Protein AF-A0A9D6DYU1-F1 (afdb_monomer_lite)

Foldseek 3Di:
DAWAFQPVQDPLPCLLCVPQPQRQWDADPSHIDRNNRVSDPLLCPCQDCSNDVSSGTADAQPVCPVVCVVVVDPPVVVRPPVPPRQQDDQQAESPRDRHDDRDNVSDPPPPPPD

pLDDT: mean 74.11, std 19.35, range [32.81, 97.19]

Structure (mmCIF, N/CA/C/O backbone):
data_AF-A0A9D6DYU1-F1
#
_entry.id   AF-A0A9D6DYU1-F1
#
loop_
_atom_site.group_PDB
_atom_site.id
_atom_site.type_symbol
_atom_site.label_atom_id
_atom_site.label_alt_id
_atom_site.label_comp_id
_atom_site.label_asym_id
_atom_site.label_entity_id
_atom_site.label_seq_id
_atom_site.pdbx_PDB_ins_code
_atom_site.Cartn_x
_atom_site.Cartn_y
_atom_site.Cartn_z
_atom_site.occupancy
_atom_site.B_iso_or_equiv
_atom_site.auth_seq_id
_atom_site.auth_comp_id
_atom_site.auth_asym_id
_atom_site.auth_atom_id
_atom_site.pdbx_PDB_model_num
ATOM 1 N N . MET A 1 1 ? -2.858 2.272 -9.604 1.00 66.44 1 MET A N 1
ATOM 2 C CA . MET A 1 1 ? -3.586 1.046 -9.207 1.00 66.44 1 MET A CA 1
ATOM 3 C C . MET A 1 1 ? -3.213 0.775 -7.761 1.00 66.44 1 MET A C 1
ATOM 5 O O . MET A 1 1 ? -2.050 0.990 -7.434 1.00 66.44 1 MET A O 1
ATOM 9 N N . PRO A 1 2 ? -4.159 0.389 -6.891 1.00 75.25 2 PRO A N 1
ATOM 10 C CA . PRO A 1 2 ? -3.930 0.438 -5.455 1.00 75.25 2 PRO A CA 1
ATOM 11 C C . PRO A 1 2 ? -2.872 -0.559 -4.969 1.00 75.25 2 PRO A C 1
ATOM 13 O O . PRO A 1 2 ? -2.888 -1.707 -5.423 1.00 75.25 2 PRO A O 1
ATOM 16 N N . PRO A 1 3 ? -2.063 -0.200 -3.960 1.00 86.00 3 PRO A N 1
ATOM 17 C CA . PRO A 1 3 ? -1.531 -1.195 -3.033 1.00 86.00 3 PRO A CA 1
ATOM 18 C C . PRO A 1 3 ? -2.683 -1.981 -2.383 1.00 86.00 3 PRO A C 1
ATOM 20 O O . PRO A 1 3 ? -3.736 -1.415 -2.079 1.00 86.00 3 PRO A O 1
ATOM 23 N N . LEU A 1 4 ? -2.492 -3.282 -2.160 1.00 86.75 4 LEU A N 1
ATOM 24 C CA . LEU A 1 4 ? -3.457 -4.117 -1.441 1.00 86.75 4 LEU A CA 1
ATOM 25 C C . LEU A 1 4 ? -3.111 -4.130 0.051 1.00 86.75 4 LEU A C 1
ATOM 27 O O . LEU A 1 4 ? -1.950 -4.327 0.409 1.00 86.75 4 LEU A O 1
ATOM 31 N N . VAL A 1 5 ? -4.118 -3.946 0.911 1.00 90.38 5 VAL A N 1
ATOM 32 C CA . VAL A 1 5 ? -3.954 -3.921 2.373 1.00 90.38 5 VAL A CA 1
ATOM 33 C C . VAL A 1 5 ? -4.788 -5.018 3.032 1.00 90.38 5 VAL A C 1
ATOM 35 O O . VAL A 1 5 ? -6.007 -5.072 2.870 1.00 90.38 5 VAL A O 1
ATOM 38 N N . ASP A 1 6 ? -4.125 -5.884 3.795 1.00 90.62 6 ASP A N 1
ATOM 39 C CA . ASP A 1 6 ? -4.739 -6.898 4.646 1.00 90.62 6 ASP A CA 1
ATOM 40 C C . ASP A 1 6 ? -5.176 -6.260 5.969 1.00 90.62 6 ASP A C 1
ATOM 42 O O . ASP A 1 6 ? -4.414 -6.166 6.936 1.00 90.62 6 ASP A O 1
ATOM 46 N N . MET A 1 7 ? -6.429 -5.812 6.012 1.00 91.12 7 MET A N 1
ATOM 47 C CA . MET A 1 7 ? -6.999 -5.148 7.188 1.00 91.12 7 MET A CA 1
ATOM 48 C C . MET A 1 7 ? -7.119 -6.070 8.409 1.00 91.12 7 MET A C 1
ATOM 50 O O . MET A 1 7 ? -7.307 -5.573 9.511 1.00 91.12 7 MET A O 1
ATOM 54 N N . SER A 1 8 ? -6.974 -7.394 8.251 1.00 91.94 8 SER A N 1
ATOM 55 C CA . SER A 1 8 ? -6.938 -8.320 9.394 1.00 91.94 8 SER A CA 1
ATOM 56 C C . SER A 1 8 ? -5.606 -8.286 10.153 1.00 91.94 8 SER A C 1
ATOM 58 O O . SER A 1 8 ? -5.539 -8.714 11.304 1.00 91.94 8 SER A O 1
ATOM 60 N N . ARG A 1 9 ? -4.545 -7.775 9.514 1.00 91.00 9 ARG A N 1
ATOM 61 C CA . ARG A 1 9 ? -3.195 -7.654 10.086 1.00 91.00 9 ARG A CA 1
ATOM 62 C C . ARG A 1 9 ? -2.768 -6.210 10.292 1.00 91.00 9 ARG A C 1
ATOM 64 O O . ARG A 1 9 ? -1.871 -5.961 11.088 1.00 91.00 9 ARG A O 1
ATOM 71 N N . CYS A 1 10 ? -3.356 -5.278 9.547 1.00 95.06 10 CYS A N 1
ATOM 72 C CA . CYS A 1 10 ? -3.099 -3.859 9.721 1.00 95.06 10 CYS A CA 1
ATOM 73 C C . CYS A 1 10 ? -3.488 -3.435 11.140 1.00 95.06 10 CYS A C 1
ATOM 75 O O . CYS A 1 10 ? -4.632 -3.583 11.552 1.00 95.06 10 CYS A O 1
ATOM 77 N N . ASP A 1 11 ? -2.530 -2.874 11.863 1.00 96.31 11 ASP A N 1
ATOM 78 C CA . ASP A 1 11 ? -2.708 -2.340 13.211 1.00 96.31 11 ASP A CA 1
ATOM 79 C C . ASP A 1 11 ? -2.966 -0.823 13.210 1.00 96.31 11 ASP A C 1
ATOM 81 O O . ASP A 1 11 ? -2.973 -0.186 14.258 1.00 96.31 11 ASP A O 1
ATOM 85 N N . HIS A 1 12 ? -3.155 -0.235 12.025 1.00 96.44 12 HIS A N 1
ATOM 86 C CA . HIS A 1 12 ? -3.378 1.196 11.820 1.00 96.44 12 HIS A CA 1
ATOM 87 C C . HIS A 1 12 ? -2.260 2.111 12.359 1.00 96.44 12 HIS A C 1
ATOM 89 O O . HIS A 1 12 ? -2.504 3.282 12.639 1.00 96.44 12 HIS A O 1
ATOM 95 N N . CYS A 1 13 ? -1.012 1.626 12.426 1.00 96.44 13 CYS A N 1
ATOM 96 C CA . CYS A 1 13 ? 0.126 2.418 12.919 1.00 96.44 13 CYS A CA 1
ATOM 97 C C . CYS A 1 13 ? 0.461 3.672 12.087 1.00 96.44 13 CYS A C 1
ATOM 99 O O . CYS A 1 13 ? 1.119 4.581 12.583 1.00 96.44 13 CYS A O 1
ATOM 101 N N . GLY A 1 14 ? 0.048 3.728 10.817 1.00 95.62 14 GLY A N 1
ATOM 102 C CA . GLY A 1 14 ? 0.237 4.899 9.955 1.00 95.62 14 GLY A CA 1
ATOM 103 C C . GLY A 1 14 ? 1.631 5.059 9.331 1.00 95.62 14 GLY A C 1
ATOM 104 O O . GLY A 1 14 ? 1.824 5.990 8.556 1.00 95.62 14 GLY A O 1
ATOM 105 N N . ASN A 1 15 ? 2.588 4.150 9.559 1.00 96.38 15 ASN A N 1
ATOM 106 C CA . ASN A 1 15 ? 3.936 4.244 8.961 1.00 96.38 15 ASN A CA 1
ATOM 107 C C . ASN A 1 15 ? 3.919 4.372 7.429 1.00 96.38 15 ASN A C 1
ATOM 109 O O . ASN A 1 15 ? 4.715 5.110 6.849 1.00 96.38 15 ASN A O 1
ATOM 113 N N . CYS A 1 16 ? 2.984 3.682 6.774 1.00 96.06 16 CYS A N 1
ATOM 114 C CA . CYS A 1 16 ? 2.792 3.761 5.330 1.00 96.06 16 CYS A CA 1
ATOM 115 C C . CYS A 1 16 ? 2.369 5.159 4.845 1.00 96.06 16 CYS A C 1
ATOM 117 O O . CYS A 1 16 ? 2.706 5.520 3.723 1.00 96.06 16 CYS A O 1
ATOM 119 N N . VAL A 1 17 ? 1.692 5.956 5.678 1.00 96.62 17 VAL A N 1
ATOM 120 C CA . VAL A 1 17 ? 1.357 7.359 5.379 1.00 96.62 17 VAL A CA 1
ATOM 121 C C . VAL A 1 17 ? 2.621 8.212 5.392 1.00 96.62 17 VAL A C 1
ATOM 123 O O . VAL A 1 17 ? 2.831 9.004 4.481 1.00 96.62 17 VAL A O 1
ATOM 126 N N . THR A 1 18 ? 3.492 8.005 6.382 1.00 95.62 18 THR A N 1
ATOM 127 C CA . THR A 1 18 ? 4.742 8.762 6.537 1.00 95.62 18 THR A CA 1
ATOM 128 C C . THR A 1 18 ? 5.757 8.459 5.438 1.00 95.62 18 THR A C 1
ATOM 130 O O . THR A 1 18 ? 6.417 9.369 4.949 1.00 95.62 18 THR A O 1
ATOM 133 N N . ILE A 1 19 ? 5.909 7.185 5.062 1.00 95.12 19 ILE A N 1
ATOM 134 C CA . ILE A 1 19 ? 6.940 6.769 4.101 1.00 95.12 19 ILE A CA 1
ATOM 135 C C . ILE A 1 19 ? 6.512 6.958 2.643 1.00 95.12 19 ILE A C 1
ATOM 137 O O . ILE A 1 19 ? 7.355 6.953 1.758 1.00 95.12 19 ILE A O 1
ATOM 141 N N . CYS A 1 20 ? 5.211 7.081 2.359 1.00 94.81 20 CYS A N 1
ATOM 142 C CA . CYS A 1 20 ? 4.733 7.134 0.983 1.00 94.81 20 CYS A CA 1
ATOM 143 C C . CYS A 1 20 ? 5.006 8.513 0.356 1.00 94.81 20 CYS A C 1
ATOM 145 O O . CYS A 1 20 ? 4.353 9.488 0.738 1.00 94.81 20 CYS A O 1
ATOM 147 N N . PRO A 1 21 ? 5.878 8.609 -0.667 1.00 94.00 21 PRO A N 1
ATOM 148 C C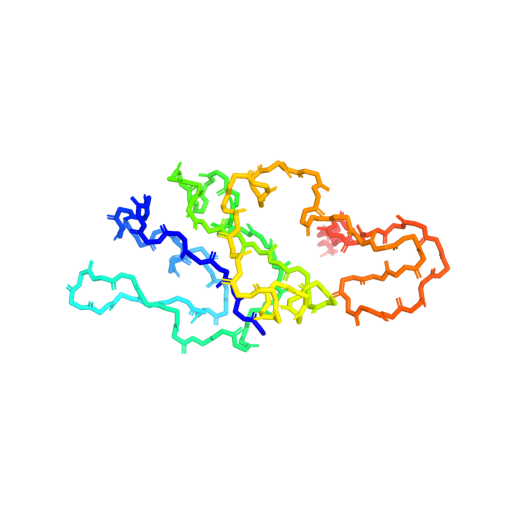A . PRO A 1 21 ? 6.247 9.895 -1.261 1.00 94.00 21 PRO A CA 1
ATOM 149 C C . PRO A 1 21 ? 5.110 10.544 -2.061 1.00 94.00 21 PRO A C 1
ATOM 151 O O . PRO A 1 21 ? 5.160 11.735 -2.351 1.00 94.00 21 PRO A O 1
ATOM 154 N N . THR A 1 22 ? 4.087 9.771 -2.434 1.00 94.50 22 THR A N 1
ATOM 155 C CA . THR A 1 22 ? 2.956 10.223 -3.256 1.00 94.50 22 THR A CA 1
ATOM 156 C C . THR A 1 22 ? 1.625 10.237 -2.507 1.00 94.50 22 THR A C 1
ATOM 158 O O . THR A 1 22 ? 0.574 10.361 -3.129 1.00 94.50 22 THR A O 1
ATOM 161 N N . SER A 1 23 ? 1.657 10.109 -1.174 1.00 95.00 23 SER A N 1
ATOM 162 C CA . SER A 1 23 ? 0.475 10.231 -0.306 1.00 95.00 23 SER A CA 1
ATOM 163 C C . SER A 1 23 ? -0.696 9.315 -0.698 1.00 95.00 23 SER A C 1
ATOM 165 O O . SER A 1 23 ? -1.862 9.695 -0.628 1.00 95.00 23 SER A O 1
ATOM 167 N N . VAL A 1 24 ? -0.390 8.072 -1.088 1.00 95.94 24 VAL A N 1
ATOM 168 C CA . VAL A 1 24 ? -1.395 7.048 -1.436 1.00 95.94 24 VAL A CA 1
ATOM 169 C C . VAL A 1 24 ? -2.286 6.690 -0.245 1.00 95.94 24 VAL A C 1
ATOM 171 O O . VAL A 1 24 ? -3.451 6.332 -0.424 1.00 95.94 24 VAL A O 1
ATOM 174 N N . PHE A 1 25 ? -1.744 6.773 0.967 1.00 96.19 25 PHE A N 1
ATOM 175 C CA . PHE A 1 25 ? -2.414 6.404 2.207 1.00 96.19 25 PHE A CA 1
ATOM 176 C C . PHE A 1 25 ? -2.776 7.641 3.028 1.00 96.19 25 PHE A C 1
ATOM 178 O O . PHE A 1 25 ? -2.061 8.641 3.003 1.00 96.19 25 PHE A O 1
ATOM 185 N N . SER A 1 26 ? -3.848 7.541 3.810 1.00 96.75 26 SER A N 1
ATOM 186 C CA . SER A 1 26 ? -4.253 8.557 4.783 1.00 96.75 26 SER A CA 1
ATOM 187 C C . SER A 1 26 ? -4.801 7.907 6.054 1.00 96.75 26 SER A C 1
ATOM 189 O O . SER A 1 26 ? -5.211 6.747 6.039 1.00 96.75 26 SER A O 1
ATOM 191 N N . MET A 1 27 ? -4.819 8.657 7.157 1.00 97.19 27 MET A N 1
ATOM 192 C CA . MET A 1 27 ? -5.469 8.252 8.404 1.00 97.19 27 MET A CA 1
ATOM 193 C C . MET A 1 27 ? -6.785 9.007 8.566 1.00 97.19 27 MET A C 1
ATOM 195 O O . MET A 1 27 ? -6.796 10.239 8.601 1.00 97.19 27 MET A O 1
ATOM 199 N N . LYS A 1 28 ? -7.888 8.278 8.744 1.00 96.12 28 LYS A N 1
ATOM 200 C CA . LYS A 1 28 ? -9.203 8.857 9.029 1.00 96.12 28 LYS A CA 1
ATOM 201 C C . LYS A 1 28 ? -9.790 8.217 10.274 1.00 96.12 28 LYS A C 1
ATOM 203 O O . LYS A 1 28 ? -9.984 7.008 10.332 1.00 96.12 28 LYS A O 1
ATOM 208 N N . SER A 1 29 ? -10.049 9.033 11.293 1.00 95.00 29 SER A N 1
ATOM 209 C CA . SER A 1 29 ? -10.582 8.570 12.585 1.00 95.00 29 SER A CA 1
ATOM 210 C C . SER A 1 29 ? -9.780 7.411 13.202 1.00 95.00 29 SER A C 1
ATOM 212 O O . SER A 1 29 ? -10.353 6.489 13.771 1.00 95.00 29 SER A O 1
ATOM 214 N N . GLY A 1 30 ? -8.449 7.440 13.060 1.00 94.38 30 GLY A N 1
ATOM 215 C CA . GLY A 1 30 ? -7.557 6.389 13.566 1.00 94.38 30 GLY A CA 1
ATOM 216 C C . GLY A 1 30 ? -7.507 5.114 12.718 1.00 94.38 30 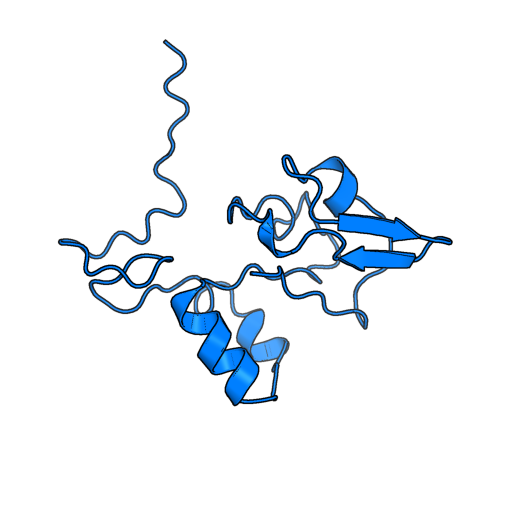GLY A C 1
ATOM 217 O O . GLY A 1 30 ? -6.802 4.183 13.085 1.00 94.38 30 GLY A O 1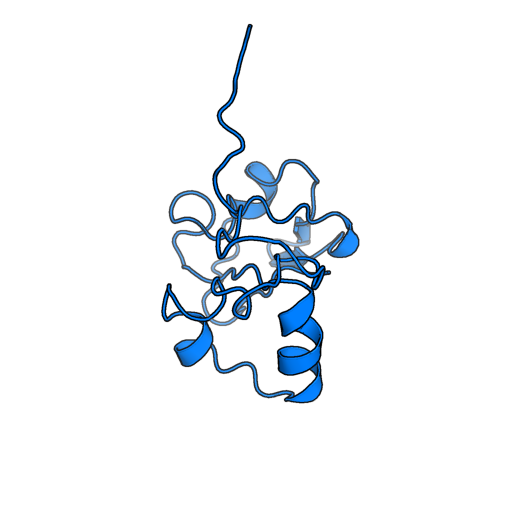
ATOM 218 N N . VAL A 1 31 ? -8.206 5.072 11.583 1.00 95.50 31 VAL A N 1
ATOM 219 C CA . VAL A 1 31 ? -8.210 3.942 10.650 1.00 95.50 31 VAL A CA 1
ATOM 220 C C . VAL A 1 31 ? -7.417 4.313 9.401 1.00 95.50 31 VAL A C 1
ATOM 222 O O . VAL A 1 31 ? -7.509 5.432 8.894 1.00 95.50 31 VAL A O 1
ATOM 225 N N . LEU A 1 32 ? -6.623 3.363 8.915 1.00 96.38 32 LEU A N 1
ATOM 226 C CA . LEU A 1 32 ? -5.887 3.501 7.663 1.00 96.38 32 LEU A CA 1
ATOM 227 C C . LEU A 1 32 ? -6.849 3.438 6.468 1.00 96.38 32 LEU A C 1
ATOM 229 O O . LEU A 1 32 ? -7.611 2.481 6.337 1.00 96.38 32 LEU A O 1
ATOM 233 N N . GLU A 1 33 ? -6.747 4.406 5.562 1.00 94.94 33 GLU A N 1
ATOM 234 C CA . GLU A 1 33 ? -7.455 4.437 4.283 1.00 94.94 33 GLU A CA 1
ATOM 235 C C . GLU A 1 33 ? -6.464 4.508 3.109 1.00 94.94 33 GLU A C 1
ATOM 237 O O . GLU A 1 33 ? -5.444 5.200 3.165 1.00 94.94 33 GLU A O 1
ATOM 242 N N . VAL A 1 34 ? -6.778 3.814 2.011 1.00 93.69 34 VAL A N 1
ATOM 243 C CA . VAL A 1 34 ? -6.075 3.967 0.727 1.00 93.69 34 VAL A CA 1
ATOM 244 C C . VAL A 1 34 ? -6.762 5.097 -0.043 1.00 93.69 34 VAL A C 1
ATOM 246 O O . VAL A 1 34 ? -7.777 4.875 -0.698 1.00 93.69 34 VAL A O 1
ATOM 249 N N . ALA A 1 35 ? -6.240 6.315 0.094 1.00 94.44 35 ALA A N 1
ATOM 250 C CA . ALA A 1 35 ? -6.889 7.546 -0.353 1.00 94.44 35 ALA A CA 1
ATOM 251 C C . ALA A 1 35 ? -6.649 7.873 -1.837 1.00 94.44 35 ALA A C 1
ATOM 253 O O . ALA A 1 35 ? -7.575 8.314 -2.511 1.00 94.44 35 ALA A O 1
ATOM 254 N N . ALA A 1 36 ? -5.431 7.648 -2.341 1.00 92.88 36 ALA A N 1
ATOM 255 C CA . ALA A 1 36 ? -5.033 7.983 -3.715 1.00 92.88 36 ALA A CA 1
ATOM 256 C C . ALA A 1 36 ? -4.321 6.796 -4.398 1.00 92.88 36 ALA A C 1
ATOM 258 O O . ALA A 1 36 ? -3.124 6.854 -4.693 1.00 92.88 36 ALA A O 1
ATOM 259 N N . PRO A 1 37 ? -5.013 5.665 -4.618 1.00 88.38 37 PRO A N 1
ATOM 260 C CA . PRO A 1 37 ? -4.409 4.442 -5.158 1.00 88.38 37 PRO A CA 1
ATOM 261 C C . PRO A 1 37 ? -3.799 4.584 -6.562 1.00 88.38 37 PRO A C 1
ATOM 263 O O . PRO A 1 37 ? -2.932 3.806 -6.968 1.00 88.38 37 PRO A O 1
ATOM 266 N N . GLU A 1 38 ? -4.265 5.536 -7.355 1.00 85.81 38 GLU A N 1
ATOM 267 C CA . GLU A 1 38 ? -3.732 5.878 -8.669 1.00 85.81 38 GLU A CA 1
ATOM 268 C C . GLU A 1 38 ? -2.374 6.584 -8.604 1.00 85.81 38 GLU A C 1
ATOM 270 O O . GLU A 1 38 ? -1.602 6.457 -9.549 1.00 85.81 38 GLU A O 1
ATOM 275 N N . ALA A 1 39 ? -2.042 7.232 -7.481 1.00 90.00 39 ALA A N 1
ATOM 276 C CA . ALA A 1 39 ? -0.773 7.931 -7.276 1.00 90.00 39 ALA A CA 1
ATOM 277 C C . ALA A 1 39 ? 0.390 6.992 -6.898 1.00 90.00 39 ALA A C 1
ATOM 279 O O . ALA A 1 39 ? 1.525 7.436 -6.714 1.00 90.00 39 ALA A O 1
ATOM 280 N N . CYS A 1 40 ? 0.137 5.688 -6.747 1.00 88.38 40 CYS A N 1
ATOM 281 C CA . CYS A 1 40 ? 1.179 4.723 -6.414 1.00 88.38 40 CYS A CA 1
ATOM 282 C C . CYS A 1 40 ? 2.185 4.582 -7.566 1.00 88.38 40 CYS A C 1
ATOM 284 O O . CYS A 1 40 ? 1.825 4.185 -8.673 1.00 88.38 40 CYS A O 1
ATOM 286 N N . VAL A 1 41 ? 3.458 4.853 -7.271 1.00 85.69 41 VAL A N 1
ATOM 287 C CA . VAL A 1 41 ? 4.590 4.734 -8.212 1.00 85.69 41 VAL A CA 1
ATOM 288 C C . VAL A 1 41 ? 5.333 3.403 -8.094 1.00 85.69 41 VAL A C 1
ATOM 290 O O . VAL A 1 41 ? 6.389 3.229 -8.691 1.00 85.69 41 VAL A O 1
ATOM 293 N N . TYR A 1 42 ? 4.788 2.454 -7.329 1.00 83.31 42 TYR A N 1
ATOM 294 C CA . TYR A 1 42 ? 5.368 1.124 -7.129 1.00 83.31 42 TYR A CA 1
ATOM 295 C C . TYR A 1 42 ? 6.799 1.167 -6.555 1.00 83.31 42 TYR A C 1
ATOM 297 O O . TYR A 1 42 ? 7.657 0.411 -6.985 1.00 83.31 42 TYR A O 1
ATOM 305 N N . CYS A 1 43 ? 7.069 2.024 -5.562 1.00 86.38 43 CYS A N 1
ATOM 306 C CA . CYS A 1 43 ? 8.390 2.107 -4.914 1.00 86.38 43 CYS A CA 1
ATOM 307 C C . CYS A 1 43 ? 8.640 1.054 -3.812 1.00 86.38 43 CYS A C 1
ATOM 309 O O . CYS A 1 43 ? 9.730 1.034 -3.259 1.00 86.38 43 CYS A O 1
ATOM 311 N N . VAL A 1 44 ? 7.640 0.229 -3.455 1.00 86.25 44 VAL A N 1
ATOM 312 C CA . VAL A 1 44 ? 7.583 -0.757 -2.333 1.00 86.25 44 VAL A CA 1
ATOM 313 C C . VAL A 1 44 ? 7.965 -0.314 -0.931 1.00 86.25 44 VAL A C 1
ATOM 315 O O . VAL A 1 44 ? 7.848 -1.124 -0.016 1.00 86.25 44 VAL A O 1
ATOM 318 N N . GLU A 1 45 ? 8.337 0.933 -0.691 1.00 89.38 45 GLU A N 1
ATOM 319 C CA . GLU A 1 45 ? 8.782 1.343 0.646 1.00 89.38 45 GLU A CA 1
ATOM 320 C C . GLU A 1 45 ? 7.752 1.022 1.745 1.00 89.38 45 GLU A C 1
ATOM 322 O O . GLU A 1 45 ? 8.118 0.599 2.837 1.00 89.38 45 GLU A O 1
ATOM 327 N N . CYS A 1 46 ? 6.455 1.122 1.431 1.00 92.25 46 CYS A N 1
ATOM 328 C CA . CYS A 1 46 ? 5.357 0.754 2.331 1.00 92.25 46 CYS A CA 1
ATOM 329 C C . CYS A 1 46 ? 5.148 -0.764 2.532 1.00 92.25 46 CYS A C 1
ATOM 331 O O . CYS A 1 46 ? 4.560 -1.153 3.537 1.00 92.25 46 CYS A O 1
ATOM 333 N N . GLU A 1 47 ? 5.603 -1.618 1.613 1.00 88.38 47 GLU A N 1
ATOM 334 C CA . GLU A 1 47 ? 5.561 -3.088 1.737 1.00 88.38 47 GLU A CA 1
ATOM 335 C C . GLU A 1 47 ? 6.776 -3.628 2.505 1.00 88.38 47 GLU A C 1
ATOM 337 O O . GLU A 1 47 ? 6.693 -4.661 3.178 1.00 88.38 47 GLU A O 1
ATOM 342 N N . GLU A 1 48 ? 7.918 -2.945 2.402 1.00 84.94 48 GLU A N 1
ATOM 343 C CA . GLU A 1 48 ? 9.129 -3.330 3.112 1.00 84.94 48 GLU A CA 1
ATOM 344 C C . GLU A 1 48 ? 8.945 -3.276 4.637 1.00 84.94 48 GLU A C 1
ATOM 346 O O . GLU A 1 48 ? 8.049 -2.632 5.181 1.00 84.94 48 GLU A O 1
ATOM 351 N N . GLU A 1 49 ? 9.833 -3.959 5.360 1.00 79.25 49 GLU A N 1
ATOM 352 C CA . GLU A 1 49 ? 9.729 -4.136 6.814 1.00 79.25 49 GLU A CA 1
ATOM 353 C C . GLU A 1 49 ? 9.698 -2.809 7.588 1.00 79.25 49 GLU A C 1
ATOM 355 O O . GLU A 1 49 ? 9.022 -2.706 8.609 1.00 79.25 49 GLU A O 1
ATOM 360 N N . ARG A 1 50 ? 10.366 -1.770 7.066 1.00 80.88 50 ARG A N 1
ATOM 361 C CA . ARG A 1 50 ? 10.333 -0.417 7.642 1.00 80.88 50 ARG A CA 1
ATOM 362 C C . ARG A 1 50 ? 9.002 0.303 7.404 1.00 80.88 50 ARG A C 1
ATOM 364 O O . ARG A 1 50 ? 8.584 1.079 8.259 1.00 80.88 50 ARG A O 1
ATOM 371 N N . GLY A 1 51 ? 8.336 0.046 6.279 1.00 86.62 51 GLY A N 1
ATOM 372 C CA . GLY A 1 51 ? 7.056 0.665 5.936 1.00 86.62 51 GLY A CA 1
ATOM 373 C C . GLY A 1 51 ? 5.849 -0.019 6.572 1.00 86.62 51 GLY A C 1
ATOM 374 O O . GLY A 1 51 ? 4.901 0.657 6.973 1.00 86.62 51 GLY A O 1
ATOM 375 N N . CYS A 1 52 ? 5.888 -1.345 6.721 1.00 92.38 52 CYS A N 1
ATOM 376 C CA . CYS A 1 52 ? 4.815 -2.107 7.353 1.00 92.38 52 CYS A CA 1
ATOM 377 C C . CYS A 1 52 ? 5.364 -3.302 8.144 1.00 92.38 52 CYS A C 1
ATOM 379 O O . CYS A 1 52 ? 5.512 -4.410 7.624 1.00 92.38 52 CYS A O 1
ATOM 381 N N . HIS A 1 53 ? 5.586 -3.102 9.445 1.00 92.06 53 HIS A N 1
ATOM 382 C CA . HIS A 1 53 ? 6.037 -4.164 10.352 1.00 92.06 53 HIS A CA 1
ATOM 383 C C . HIS A 1 53 ? 5.028 -5.327 10.425 1.00 92.06 53 HIS A C 1
ATOM 385 O O . HIS A 1 53 ? 5.410 -6.494 10.507 1.00 92.06 53 HIS A O 1
ATOM 391 N N . ALA A 1 54 ? 3.731 -5.024 10.306 1.00 91.81 54 ALA A N 1
ATOM 392 C CA . ALA A 1 54 ? 2.666 -6.016 10.252 1.00 91.81 54 ALA A CA 1
ATOM 393 C C . ALA A 1 54 ? 2.656 -6.820 8.942 1.00 91.81 54 ALA A C 1
ATOM 395 O O . ALA A 1 54 ? 1.903 -7.786 8.823 1.00 91.81 54 ALA A O 1
ATOM 396 N N . ARG A 1 55 ? 3.479 -6.454 7.945 1.00 89.62 55 ARG A N 1
ATOM 397 C CA . ARG A 1 55 ? 3.526 -7.073 6.608 1.00 89.62 55 ARG A CA 1
ATOM 398 C C . ARG A 1 55 ? 2.126 -7.205 5.995 1.00 89.62 55 ARG A C 1
ATOM 400 O O . ARG A 1 55 ? 1.787 -8.262 5.459 1.00 89.62 55 ARG A O 1
ATOM 407 N N . ALA A 1 56 ? 1.303 -6.177 6.186 1.00 91.88 56 ALA A N 1
ATOM 408 C CA . ALA A 1 56 ? -0.097 -6.120 5.780 1.00 91.88 56 ALA A CA 1
ATOM 409 C C . ALA A 1 56 ? -0.285 -5.456 4.409 1.00 91.88 56 ALA A C 1
ATOM 411 O O . ALA A 1 56 ? -1.375 -5.510 3.859 1.00 91.88 56 ALA A O 1
ATOM 412 N N . ILE A 1 57 ? 0.755 -4.831 3.853 1.00 90.81 57 ILE A N 1
ATOM 413 C CA . ILE A 1 57 ? 0.704 -4.133 2.566 1.00 90.81 57 ILE A CA 1
ATOM 414 C C . ILE A 1 57 ? 1.452 -4.960 1.527 1.00 90.81 57 ILE A C 1
ATOM 416 O O . ILE A 1 57 ? 2.549 -5.443 1.799 1.00 90.81 57 ILE A O 1
ATOM 420 N N . VAL A 1 58 ? 0.860 -5.108 0.344 1.00 85.62 58 VAL A N 1
ATOM 421 C CA . VAL A 1 58 ? 1.477 -5.765 -0.812 1.00 85.62 58 VAL A CA 1
ATOM 422 C C . VAL A 1 58 ? 1.338 -4.858 -2.026 1.00 85.62 58 VAL A C 1
ATOM 424 O O . VAL A 1 58 ? 0.228 -4.439 -2.378 1.00 85.62 58 VAL A O 1
ATOM 427 N N . ILE A 1 59 ? 2.458 -4.581 -2.692 1.00 83.31 59 ILE A N 1
ATOM 428 C CA . ILE A 1 59 ? 2.464 -3.946 -4.003 1.00 83.31 59 ILE A CA 1
ATOM 429 C C . ILE A 1 59 ? 2.335 -5.034 -5.059 1.00 83.31 59 ILE A C 1
ATOM 431 O O . ILE A 1 59 ? 3.174 -5.925 -5.187 1.00 83.31 59 ILE A O 1
ATOM 435 N N . VAL A 1 60 ? 1.264 -4.948 -5.838 1.00 75.81 60 VAL A N 1
ATOM 436 C CA . VAL A 1 60 ? 1.042 -5.844 -6.967 1.00 75.81 60 VAL A CA 1
ATOM 437 C C . VAL A 1 60 ? 1.372 -5.095 -8.242 1.00 75.81 60 VAL A C 1
ATOM 439 O O . VAL A 1 60 ? 0.935 -3.966 -8.460 1.00 75.81 60 VAL A O 1
ATOM 442 N N . CYS A 1 61 ? 2.152 -5.751 -9.090 1.00 69.19 61 CYS A N 1
ATOM 443 C CA . CYS A 1 61 ?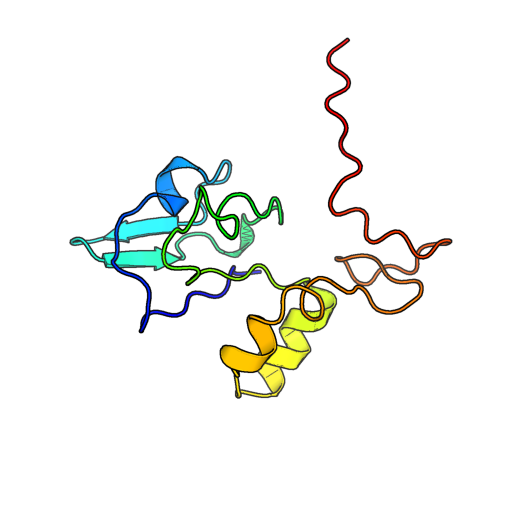 2.425 -5.293 -10.436 1.00 69.19 61 CYS A CA 1
ATOM 444 C C . CYS A 1 61 ? 1.109 -5.071 -11.225 1.00 69.19 61 CYS A C 1
ATOM 446 O O . CYS A 1 61 ? 0.247 -5.953 -11.212 1.00 69.19 61 CYS A O 1
ATOM 448 N N . PRO A 1 62 ? 0.955 -3.939 -11.941 1.00 68.31 62 PRO A N 1
ATOM 449 C CA . PRO A 1 62 ? -0.199 -3.643 -12.789 1.00 68.31 62 PRO A CA 1
ATOM 450 C C . PRO A 1 62 ? -0.687 -4.798 -13.662 1.00 68.31 62 PRO A C 1
ATOM 452 O O . PRO A 1 62 ? -1.884 -5.077 -13.671 1.00 68.31 62 PRO A O 1
ATOM 455 N N . SER A 1 63 ? 0.218 -5.512 -14.341 1.00 67.56 63 SER A N 1
ATOM 456 C CA . SER A 1 63 ? -0.167 -6.624 -15.222 1.00 67.56 63 SER A CA 1
ATOM 457 C C . SER A 1 63 ? -0.789 -7.805 -14.471 1.00 67.56 63 SER A C 1
ATOM 459 O O . SER A 1 63 ? -1.589 -8.532 -15.045 1.00 67.56 63 SER A O 1
ATOM 461 N N . ARG A 1 64 ? -0.497 -7.960 -13.172 1.00 66.25 64 ARG A N 1
ATOM 462 C CA . ARG A 1 64 ? -1.094 -8.980 -12.291 1.00 66.25 64 ARG A CA 1
ATOM 463 C C . ARG A 1 64 ? -2.315 -8.477 -11.519 1.00 66.25 64 ARG A C 1
ATOM 465 O O . ARG A 1 64 ? -3.021 -9.274 -10.900 1.00 66.25 64 ARG A O 1
ATOM 472 N N . TYR A 1 65 ? -2.574 -7.167 -11.510 1.00 69.81 65 TYR A N 1
ATOM 473 C CA . TYR A 1 65 ? -3.676 -6.592 -10.736 1.00 69.81 65 TYR A CA 1
ATOM 474 C C . TYR A 1 65 ? -5.039 -7.055 -11.261 1.00 69.81 65 TYR A C 1
ATOM 476 O O . TYR A 1 65 ? -5.918 -7.409 -10.472 1.00 69.81 65 TYR A O 1
ATOM 484 N N . ASP A 1 66 ? -5.204 -7.112 -12.585 1.00 68.25 66 ASP A N 1
ATOM 485 C CA . ASP A 1 66 ? -6.446 -7.588 -13.195 1.00 68.25 66 ASP A CA 1
ATOM 486 C C . ASP A 1 66 ? -6.699 -9.072 -12.916 1.00 68.25 66 ASP A C 1
ATOM 488 O O . ASP A 1 66 ? -7.852 -9.452 -12.703 1.00 68.25 66 ASP A O 1
ATOM 492 N N . ASP A 1 67 ? -5.652 -9.892 -12.814 1.00 66.94 67 ASP A N 1
ATOM 493 C CA . ASP A 1 67 ? -5.779 -11.303 -12.440 1.00 66.94 67 ASP A CA 1
ATOM 494 C C . ASP A 1 67 ? -6.280 -11.456 -11.001 1.00 66.94 67 ASP A C 1
ATOM 496 O O . ASP A 1 67 ? -7.253 -12.176 -10.755 1.00 66.94 67 ASP A O 1
ATOM 500 N N . LEU A 1 68 ? -5.694 -10.718 -10.049 1.00 66.44 68 LEU A N 1
ATOM 501 C CA . LEU A 1 68 ? -6.142 -10.736 -8.651 1.00 66.44 68 LEU A CA 1
ATOM 502 C C . LEU A 1 68 ? -7.564 -10.183 -8.493 1.00 66.44 68 LEU A C 1
ATOM 504 O O . LEU A 1 68 ? -8.380 -10.745 -7.755 1.00 66.44 68 LEU A O 1
ATOM 508 N N . ARG A 1 69 ? -7.892 -9.105 -9.215 1.00 63.34 69 ARG A N 1
ATOM 509 C CA . ARG A 1 69 ? -9.233 -8.507 -9.210 1.00 63.34 69 ARG A CA 1
ATOM 510 C C . ARG A 1 69 ? -10.274 -9.459 -9.803 1.00 63.34 69 ARG A C 1
ATOM 512 O O . ARG A 1 69 ? -11.358 -9.601 -9.235 1.00 63.34 69 ARG A O 1
ATOM 519 N N . ARG A 1 70 ? -9.963 -10.112 -10.928 1.00 63.53 70 ARG A N 1
ATOM 520 C CA . ARG A 1 70 ? -10.862 -11.050 -11.624 1.00 63.53 70 ARG A CA 1
ATOM 521 C C . ARG A 1 70 ? -11.047 -12.344 -10.835 1.00 63.53 70 ARG A C 1
ATOM 523 O O . ARG A 1 70 ? -12.151 -12.883 -10.819 1.00 63.53 70 ARG A O 1
ATOM 530 N N . ALA A 1 71 ? -10.015 -12.793 -10.120 1.00 60.72 71 ALA A N 1
ATOM 531 C CA . ALA A 1 71 ? -10.089 -13.974 -9.269 1.00 60.72 71 ALA A CA 1
ATOM 532 C C . ALA A 1 71 ? -11.012 -13.793 -8.049 1.00 60.72 71 ALA A C 1
ATOM 534 O O . ALA A 1 71 ? -11.458 -14.800 -7.497 1.00 60.72 71 ALA A O 1
ATOM 535 N N . LYS A 1 72 ? -11.285 -12.550 -7.594 1.00 59.88 72 LYS A N 1
ATOM 536 C CA . LYS A 1 72 ? -12.019 -12.230 -6.339 1.00 59.88 72 LYS A CA 1
ATOM 537 C C . LYS A 1 72 ? -11.536 -13.022 -5.103 1.00 59.88 72 LYS A C 1
ATOM 539 O O . LYS A 1 72 ? -12.204 -13.047 -4.073 1.00 59.88 72 LYS A O 1
ATOM 544 N N . LYS A 1 73 ? -10.371 -13.659 -5.200 1.00 59.59 73 LYS A N 1
ATOM 545 C CA . LYS A 1 73 ? -9.737 -14.512 -4.201 1.00 59.59 73 LYS A CA 1
ATOM 546 C C . LYS A 1 73 ? -8.341 -13.961 -4.003 1.00 59.59 73 LYS A C 1
ATOM 548 O O . LYS A 1 73 ? -7.388 -14.377 -4.652 1.00 59.59 73 LYS A O 1
ATOM 553 N N . VAL A 1 74 ? -8.258 -12.961 -3.139 1.00 64.69 74 VAL A N 1
ATOM 554 C CA . VAL A 1 74 ? -6.978 -12.494 -2.625 1.00 64.69 74 VAL A CA 1
ATOM 555 C C . VAL A 1 74 ? -6.562 -13.511 -1.571 1.00 64.69 74 VAL A C 1
ATOM 557 O O . VAL A 1 74 ? -6.994 -13.434 -0.424 1.00 64.69 74 VAL A O 1
ATOM 560 N N . ASP A 1 75 ? -5.796 -14.520 -1.980 1.00 74.00 75 ASP A N 1
ATOM 561 C CA . ASP A 1 75 ? -5.142 -15.403 -1.022 1.00 74.00 75 ASP A CA 1
ATOM 562 C C . ASP A 1 75 ? -3.896 -14.703 -0.482 1.00 74.00 75 ASP A C 1
ATOM 564 O O . ASP A 1 75 ? -2.823 -14.706 -1.092 1.00 74.00 75 ASP A O 1
ATOM 568 N N . TRP A 1 76 ? -4.059 -14.076 0.679 1.00 73.31 76 TRP A N 1
ATOM 569 C CA . TRP A 1 76 ? -2.985 -13.374 1.362 1.00 73.31 76 TRP A CA 1
ATOM 570 C C . TRP A 1 76 ? -1.781 -14.272 1.656 1.00 73.31 76 TRP A C 1
ATOM 572 O O . TRP A 1 76 ? -0.672 -13.754 1.751 1.00 73.31 76 TRP A O 1
ATOM 582 N N . GLU A 1 77 ? -1.957 -15.588 1.793 1.00 69.38 77 GLU A N 1
ATOM 583 C CA . GLU A 1 77 ? -0.848 -16.512 2.030 1.00 69.38 77 GLU A CA 1
ATOM 584 C C . GLU A 1 77 ? 0.011 -16.708 0.777 1.00 69.38 77 GLU A C 1
ATOM 586 O O . GLU A 1 77 ? 1.232 -16.538 0.845 1.00 69.38 77 GLU A O 1
ATOM 591 N N . SER A 1 78 ? -0.620 -16.916 -0.381 1.00 65.94 78 SER A N 1
ATOM 592 C CA . SER A 1 78 ? 0.060 -16.930 -1.685 1.00 65.94 78 SER A CA 1
ATOM 593 C C . SER A 1 78 ? 0.736 -15.591 -2.006 1.00 65.94 78 SER A C 1
ATOM 595 O O . SER A 1 78 ? 1.891 -15.562 -2.430 1.00 65.94 78 SER A O 1
ATOM 597 N N . LEU A 1 79 ? 0.080 -14.458 -1.714 1.00 65.38 7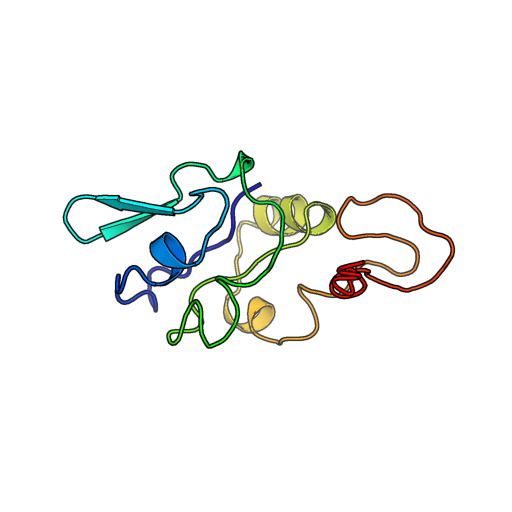9 LEU A N 1
ATOM 598 C CA . LEU A 1 79 ? 0.662 -13.133 -1.965 1.00 65.38 79 LEU A CA 1
ATOM 599 C C . LEU A 1 79 ? 1.913 -12.839 -1.111 1.00 65.38 79 LEU A C 1
ATOM 601 O O . LEU A 1 79 ? 2.775 -12.045 -1.496 1.00 65.38 79 LEU A O 1
ATOM 605 N N . ARG A 1 80 ? 2.018 -13.461 0.066 1.00 63.12 80 ARG A N 1
ATOM 606 C CA . ARG A 1 80 ? 3.127 -13.255 1.009 1.00 63.12 80 ARG A CA 1
ATOM 607 C C . ARG A 1 80 ? 4.398 -14.008 0.631 1.00 63.12 80 ARG A C 1
ATOM 609 O O . ARG A 1 80 ? 5.467 -13.650 1.143 1.00 63.12 80 ARG A O 1
ATOM 616 N N . GLN A 1 81 ? 4.323 -15.024 -0.233 1.00 58.78 81 GLN A N 1
ATOM 617 C CA . GLN A 1 81 ? 5.517 -15.691 -0.743 1.00 58.78 81 GLN A CA 1
ATOM 618 C C . GLN A 1 81 ? 6.294 -14.670 -1.577 1.00 58.78 81 GLN A C 1
ATOM 620 O O . GLN A 1 81 ? 5.951 -14.379 -2.721 1.00 58.78 81 GLN A O 1
ATOM 625 N N . ARG A 1 82 ? 7.339 -14.091 -0.959 1.00 52.09 82 ARG A N 1
ATOM 626 C CA . ARG A 1 82 ? 8.099 -12.895 -1.384 1.00 52.09 82 ARG A CA 1
ATOM 627 C C . ARG A 1 82 ? 8.644 -12.951 -2.829 1.00 52.09 82 ARG A C 1
ATOM 629 O O . ARG A 1 82 ? 9.291 -12.005 -3.269 1.00 52.09 82 ARG A O 1
ATOM 636 N N . GLY A 1 83 ? 8.447 -14.039 -3.567 1.00 49.91 83 GLY A N 1
ATOM 637 C CA . GLY A 1 83 ? 8.889 -14.222 -4.943 1.00 49.91 83 GLY A CA 1
ATOM 638 C C . GLY A 1 83 ? 7.794 -14.146 -6.008 1.00 49.91 83 GLY A C 1
ATOM 639 O O . GLY A 1 83 ? 8.136 -13.830 -7.139 1.00 49.91 83 GLY A O 1
ATOM 640 N N . GLU A 1 84 ? 6.518 -14.420 -5.719 1.00 51.56 84 GLU A N 1
ATOM 641 C CA . GLU A 1 84 ? 5.522 -14.593 -6.795 1.00 51.56 84 GLU A CA 1
ATOM 642 C C . GLU A 1 84 ? 4.875 -13.286 -7.251 1.00 51.56 84 GLU A C 1
ATOM 644 O O . GLU A 1 84 ? 4.848 -13.026 -8.450 1.00 51.56 84 GLU A O 1
ATOM 649 N N . ASN A 1 85 ? 4.485 -12.395 -6.338 1.00 54.91 85 ASN A N 1
ATOM 650 C CA . ASN A 1 85 ? 3.903 -11.091 -6.702 1.00 54.91 85 ASN A CA 1
ATOM 651 C C . ASN A 1 85 ? 4.874 -10.111 -7.359 1.00 54.91 85 ASN A C 1
ATOM 653 O O . ASN A 1 85 ? 4.447 -9.150 -7.996 1.00 54.91 85 ASN A O 1
ATOM 657 N N . ARG A 1 86 ? 6.175 -10.366 -7.205 1.00 54.69 86 ARG A N 1
ATOM 658 C CA . ARG A 1 86 ? 7.260 -9.551 -7.764 1.00 54.69 86 ARG A CA 1
ATOM 659 C C . ARG A 1 86 ? 7.835 -10.127 -9.054 1.00 54.69 86 ARG A C 1
ATOM 661 O O . ARG A 1 86 ? 8.714 -9.513 -9.647 1.00 54.69 86 ARG A O 1
ATOM 668 N N . LYS A 1 87 ? 7.385 -11.309 -9.489 1.00 53.56 87 LYS A N 1
ATOM 669 C CA . LYS A 1 87 ? 7.831 -11.882 -10.760 1.00 53.56 87 LYS A CA 1
ATOM 670 C C . LYS A 1 87 ? 7.035 -11.246 -11.889 1.00 53.56 87 LYS A C 1
ATOM 672 O O . LYS A 1 87 ? 5.865 -11.554 -12.087 1.00 53.56 87 LYS A O 1
ATOM 677 N N . CYS A 1 88 ? 7.668 -10.390 -12.669 1.00 54.00 88 CYS A N 1
ATOM 678 C CA . CYS A 1 88 ? 7.184 -10.128 -14.015 1.00 54.00 88 CYS A CA 1
ATOM 679 C C . CYS A 1 88 ? 7.074 -11.468 -14.789 1.00 54.00 88 CYS A C 1
ATOM 681 O O . CYS A 1 88 ? 7.824 -12.407 -14.491 1.00 54.00 88 CYS A O 1
ATOM 683 N N . LEU A 1 89 ? 6.144 -11.602 -15.743 1.00 57.12 89 LEU A N 1
ATOM 684 C CA . LEU A 1 89 ? 6.207 -12.736 -16.674 1.00 57.12 89 LEU A CA 1
ATOM 685 C C . LEU A 1 89 ? 7.527 -12.653 -17.468 1.00 57.12 89 LEU A C 1
ATOM 687 O O . LEU A 1 89 ? 8.058 -11.553 -17.650 1.00 57.12 89 LEU A O 1
ATOM 691 N N . PRO A 1 90 ? 8.111 -13.783 -17.909 1.00 53.94 90 PRO A N 1
ATOM 692 C CA . PRO A 1 90 ? 9.335 -13.756 -18.703 1.00 53.94 90 PRO A CA 1
ATOM 693 C C . PRO A 1 90 ? 9.180 -12.850 -19.934 1.00 53.94 90 PRO A C 1
ATOM 695 O O . PRO A 1 90 ? 8.335 -13.109 -20.785 1.00 53.94 90 PRO A O 1
ATOM 698 N N . GLY A 1 91 ? 9.999 -11.798 -20.021 1.00 54.53 91 GLY A N 1
ATOM 699 C CA . GLY A 1 91 ? 9.958 -10.829 -21.122 1.00 54.53 91 GLY A CA 1
ATOM 700 C C . GLY A 1 91 ? 8.976 -9.670 -20.940 1.00 54.53 91 GLY A C 1
ATOM 701 O O . GLY A 1 91 ? 8.795 -8.903 -21.878 1.00 54.53 91 GLY A O 1
ATOM 702 N N . GLU A 1 92 ? 8.367 -9.503 -19.765 1.00 56.41 92 GLU A N 1
ATOM 703 C CA . GLU A 1 92 ? 7.513 -8.356 -19.438 1.00 56.41 92 GLU A CA 1
ATOM 704 C C . GLU A 1 92 ? 8.097 -7.543 -18.276 1.00 56.41 92 GLU A C 1
ATOM 706 O O . GLU A 1 92 ? 8.827 -8.069 -17.436 1.00 56.41 92 GLU A O 1
ATOM 711 N N . ASN A 1 93 ? 7.787 -6.248 -18.216 1.00 60.69 93 ASN A N 1
ATOM 712 C CA . ASN A 1 93 ? 8.053 -5.413 -17.043 1.00 60.69 93 ASN A CA 1
ATOM 713 C C . ASN A 1 93 ? 6.789 -5.258 -16.180 1.00 60.69 93 ASN A C 1
ATOM 715 O O . ASN A 1 93 ? 5.712 -5.739 -16.533 1.00 60.69 93 ASN A O 1
ATOM 719 N N . CYS A 1 94 ? 6.889 -4.537 -15.057 1.00 56.69 94 CYS A N 1
ATOM 720 C CA . CYS A 1 94 ? 5.735 -4.324 -14.182 1.00 56.69 94 CYS A CA 1
ATOM 721 C C . CYS A 1 94 ? 4.559 -3.579 -14.852 1.00 56.69 94 CYS A C 1
ATOM 723 O O . CYS A 1 94 ? 3.459 -3.558 -14.309 1.00 56.69 94 CYS A O 1
ATOM 725 N N . PHE A 1 95 ? 4.770 -2.980 -16.023 1.00 57.84 95 PHE A N 1
ATOM 726 C CA . PHE A 1 95 ? 3.750 -2.284 -16.802 1.00 57.84 95 PHE A CA 1
ATOM 727 C C . PHE A 1 95 ? 3.180 -3.147 -17.939 1.00 57.84 95 PHE A C 1
ATOM 729 O O . PHE A 1 95 ? 2.449 -2.631 -18.779 1.00 57.84 95 PHE A O 1
ATOM 736 N N . GLY A 1 96 ? 3.515 -4.444 -17.995 1.00 55.94 96 GLY A N 1
ATOM 737 C CA . GLY A 1 96 ? 3.066 -5.349 -19.058 1.00 55.94 96 GLY A CA 1
ATOM 738 C C . GLY A 1 96 ? 3.651 -5.019 -20.435 1.00 55.94 96 GLY A C 1
ATOM 739 O O . GLY A 1 96 ? 3.123 -5.457 -21.450 1.00 55.94 96 GLY A O 1
ATOM 740 N N . SER A 1 97 ? 4.721 -4.219 -20.499 1.00 56.09 97 SER A N 1
ATOM 741 C CA . SER A 1 97 ? 5.422 -3.950 -21.758 1.00 56.09 97 SER A CA 1
ATOM 742 C C . SER A 1 97 ? 6.442 -5.052 -22.017 1.00 56.09 97 SER A C 1
ATOM 744 O O . SER A 1 97 ? 7.176 -5.435 -21.103 1.00 56.09 97 SER A O 1
ATOM 746 N N . THR A 1 98 ? 6.517 -5.530 -23.260 1.00 59.12 98 THR A N 1
ATOM 747 C CA . THR A 1 98 ? 7.525 -6.508 -23.677 1.00 59.12 98 THR A CA 1
ATOM 748 C C . THR A 1 98 ? 8.912 -5.870 -23.591 1.00 59.12 98 THR A C 1
ATOM 750 O O . THR A 1 98 ? 9.197 -4.902 -24.295 1.00 59.12 98 THR A O 1
ATOM 753 N N . VAL A 1 99 ? 9.773 -6.383 -22.716 1.00 55.66 99 VAL A N 1
ATOM 754 C CA . VAL A 1 99 ? 11.150 -5.909 -22.537 1.00 55.66 99 VAL A CA 1
ATOM 755 C C . VAL A 1 99 ? 12.137 -6.966 -23.019 1.00 55.66 99 VAL A C 1
ATOM 757 O O . VAL A 1 99 ? 12.002 -8.157 -22.735 1.00 55.66 99 VAL A O 1
ATOM 760 N N . ALA A 1 100 ? 13.151 -6.532 -23.767 1.00 46.25 100 ALA A N 1
ATOM 761 C CA . ALA A 1 100 ? 14.272 -7.383 -24.140 1.00 46.25 100 ALA A CA 1
ATOM 762 C C . ALA A 1 100 ? 15.162 -7.596 -22.904 1.00 46.25 100 ALA A C 1
ATOM 764 O O . ALA A 1 100 ? 15.978 -6.745 -22.565 1.00 46.25 100 ALA A O 1
ATOM 765 N N . GLY A 1 101 ? 14.972 -8.723 -22.216 1.00 51.84 101 GLY A N 1
ATOM 766 C CA . GLY A 1 101 ? 15.724 -9.089 -21.012 1.00 51.84 101 GLY A CA 1
ATOM 767 C C . GLY A 1 101 ? 14.822 -9.307 -19.797 1.00 51.84 101 GLY A C 1
ATOM 768 O O . GLY A 1 101 ? 13.840 -8.608 -19.586 1.00 51.84 101 GLY A O 1
ATOM 769 N N . SER A 1 102 ? 15.148 -10.310 -18.984 1.00 47.88 102 SER A N 1
ATOM 770 C CA . SER A 1 102 ? 14.366 -10.761 -17.825 1.00 47.88 102 SER A CA 1
ATOM 771 C C . SER A 1 102 ? 14.505 -9.876 -16.577 1.00 47.88 102 SER A C 1
ATOM 773 O O . SER A 1 102 ? 14.263 -10.347 -15.463 1.00 47.88 102 SER A O 1
ATOM 775 N N . SER A 1 103 ? 14.950 -8.625 -16.711 1.00 46.25 103 SER A N 1
ATOM 776 C CA . SER A 1 103 ? 15.114 -7.737 -15.565 1.00 46.25 103 SER A CA 1
ATOM 777 C C . SER A 1 103 ? 13.790 -7.038 -15.268 1.00 46.25 103 SER A C 1
ATOM 779 O O . SER A 1 103 ? 13.413 -6.021 -15.842 1.00 46.25 103 SER A O 1
ATOM 781 N N . CYS A 1 104 ? 13.063 -7.609 -14.313 1.00 45.41 104 CYS A N 1
ATOM 782 C CA . CYS A 1 104 ? 12.030 -6.893 -13.582 1.00 45.41 104 CYS A CA 1
ATOM 783 C C . CYS A 1 104 ? 12.771 -5.758 -12.841 1.00 45.41 104 CYS A C 1
ATOM 785 O O . CYS A 1 104 ? 13.358 -5.986 -11.782 1.00 45.41 104 CYS A O 1
ATOM 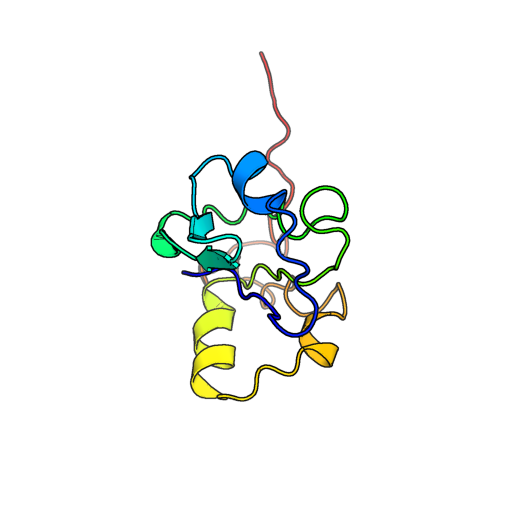787 N N . LEU A 1 105 ? 12.866 -4.571 -13.461 1.00 49.34 105 LEU A N 1
ATOM 788 C CA . LEU A 1 105 ? 13.577 -3.394 -12.946 1.00 49.34 105 LEU A CA 1
ATOM 789 C C . LEU A 1 105 ? 12.818 -2.791 -11.772 1.00 49.34 105 LEU A C 1
ATOM 791 O O . LEU A 1 105 ? 12.295 -1.685 -11.820 1.00 49.34 105 LEU A O 1
ATOM 795 N N . PHE A 1 106 ? 12.752 -3.550 -10.694 1.00 48.66 106 PHE A N 1
ATOM 796 C CA . PHE A 1 106 ? 12.241 -3.076 -9.431 1.00 48.66 106 PHE A CA 1
ATOM 797 C C . PHE A 1 106 ? 13.362 -2.461 -8.575 1.00 48.66 106 PHE A C 1
ATOM 799 O O . PHE A 1 106 ? 13.122 -1.981 -7.473 1.00 48.66 106 PHE A O 1
ATOM 806 N N . ARG A 1 107 ? 14.614 -2.492 -9.072 1.00 44.62 107 ARG A N 1
ATOM 807 C CA . ARG A 1 107 ? 15.806 -2.084 -8.317 1.00 44.62 107 ARG A CA 1
ATOM 808 C C . ARG A 1 107 ? 17.012 -1.585 -9.137 1.00 44.62 107 ARG A C 1
ATOM 810 O O . ARG A 1 107 ? 18.127 -1.682 -8.643 1.00 44.62 107 ARG A O 1
ATOM 817 N N . GLU A 1 108 ? 16.822 -1.010 -10.330 1.00 40.03 108 GLU A N 1
ATOM 818 C CA . GLU A 1 108 ? 17.902 -0.248 -11.012 1.00 40.03 108 GLU A CA 1
ATOM 819 C C . GLU A 1 108 ? 17.595 1.249 -11.170 1.00 40.03 108 GLU A C 1
ATOM 821 O O . GLU A 1 108 ? 17.993 1.874 -12.144 1.00 40.03 108 GLU A O 1
ATOM 826 N N . PHE A 1 109 ? 16.953 1.869 -10.179 1.00 35.16 109 PHE A N 1
ATOM 827 C CA . PHE A 1 109 ? 17.281 3.266 -9.887 1.00 35.16 109 PHE A CA 1
ATOM 828 C C . PHE A 1 109 ? 18.338 3.268 -8.789 1.00 35.16 109 PHE A C 1
ATOM 830 O O . PHE A 1 109 ? 18.065 3.479 -7.609 1.00 35.16 109 PHE A O 1
ATOM 837 N N . ALA A 1 110 ? 19.576 2.981 -9.197 1.00 34.06 110 ALA A N 1
ATOM 838 C CA . ALA A 1 110 ? 20.715 3.528 -8.490 1.00 34.06 110 ALA A CA 1
ATOM 839 C C . ALA A 1 110 ? 20.516 5.047 -8.481 1.00 34.06 110 ALA A C 1
ATOM 841 O O . ALA A 1 110 ? 20.411 5.673 -9.536 1.00 34.06 110 ALA A O 1
ATOM 842 N N . LEU A 1 111 ? 20.414 5.622 -7.287 1.00 34.03 111 LEU A N 1
ATOM 843 C CA . LEU A 1 111 ? 20.604 7.044 -7.068 1.00 34.03 111 LEU A CA 1
ATOM 844 C C . LEU A 1 111 ? 22.011 7.400 -7.565 1.00 34.03 111 LEU A C 1
ATOM 846 O O . LEU A 1 111 ? 22.975 7.371 -6.806 1.00 34.03 111 LEU A O 1
ATOM 850 N N . ALA A 1 112 ? 22.136 7.711 -8.852 1.00 34.12 112 ALA A N 1
ATOM 851 C CA . ALA A 1 112 ? 23.234 8.506 -9.359 1.00 34.12 112 ALA A CA 1
ATOM 852 C C . ALA A 1 112 ? 22.938 9.956 -8.958 1.00 34.12 112 ALA A C 1
ATOM 854 O O . ALA A 1 112 ? 22.435 10.750 -9.748 1.00 34.12 112 ALA A O 1
ATOM 855 N N . PHE A 1 113 ? 23.200 10.276 -7.689 1.00 32.81 113 PHE A N 1
ATOM 856 C CA . PHE A 1 113 ? 23.534 11.647 -7.329 1.00 32.81 113 PHE A CA 1
ATOM 857 C C . PHE A 1 113 ? 24.868 11.952 -8.024 1.00 32.81 113 PHE A C 1
ATOM 859 O O . PHE A 1 113 ? 25.897 11.384 -7.658 1.00 32.81 113 PHE A O 1
ATOM 866 N N . SER A 1 114 ? 24.816 12.753 -9.091 1.00 42.91 114 SER A N 1
ATOM 867 C CA . SER A 1 114 ? 25.969 13.541 -9.547 1.00 42.91 114 SER A CA 1
ATOM 868 C C . SER A 1 114 ? 26.184 14.731 -8.625 1.00 42.91 114 SER A C 1
ATOM 870 O O . SER A 1 114 ? 25.171 15.245 -8.097 1.00 42.91 114 SER A O 1
#

Sequence (114 aa):
MPPLVDMSRCDHCGNCVTICPTSVFSMKSGVLEVAAPEACVYCVECEEERGCHARAIVIVCPSRYDDLRRAKKVDWESLRQRGENRKCLPGENCFGSTVAGSSCLFREFALAFS

Secondary structure (DSSP, 8-state):
-PPEE-TTT-----HHHHH-TT--EEEETTEEEE--GGG-----TTTSTTT-TT--EEPPPHHHHHHHHHH----HHHHHSTTTTT-PPTTB-TTS-B-SSS---SS-------

Radius of gyration: 14.65 Å; chains: 1; bounding box: 38×30×38 Å